Protein AF-A0A838R398-F1 (afdb_monomer)

Sequence (123 aa):
MRRRILPGAAPRRNGGPVSRAAERVDSAAATARKTGARLARAETLNATLHWSQELLDAEAARVDGMAAPGPLGGMPIAIKDNIVTVEQPTTCGSRILEGYLSPYTATAVERLRAAGAMVAAKT

Mean predicted aligned error: 7.57 Å

Solvent-accessible surface area (backbone atoms only — not comparable to full-atom values): 7210 Å² total; per-residue (Å²): 137,86,84,75,92,54,90,91,62,75,80,79,77,68,72,79,61,73,75,61,74,64,66,70,89,68,55,33,58,56,43,30,54,56,47,44,56,50,51,65,73,45,54,90,68,69,68,58,80,46,68,51,62,67,56,24,45,51,35,16,52,56,36,68,69,40,95,73,49,38,93,34,43,52,37,76,39,73,41,51,22,78,56,45,33,60,91,44,70,34,32,57,88,37,80,92,30,62,86,33,66,40,96,50,61,33,69,70,56,53,54,40,44,70,28,14,31,21,69,48,33,29,64

Nearest PDB structures (foldseek):
  8es6-assembly2_B  TM=8.932E-01  e=1.517E-05  Escherichia coli
  8es6-assembly1_A  TM=8.941E-01  e=2.759E-05  Escherichia coli
  3kfu-assembly1_H  TM=8.637E-01  e=9.750E-05  Thermus thermophilus HB8
  1ocm-assembly1_A  TM=8.819E-01  e=2.472E-04  Bradyrhizobium japonicum
  6te4-assembly2_B  TM=8.516E-01  e=5.487E-04  Pseudomonas aeruginosa PAO1

Radius of gyration: 16.0 Å; Cα contacts (8 Å, |Δi|>4): 174; chains: 1; bounding box: 42×45×34 Å

Secondary structure (DSSP, 8-state):
----SSTTPPP---SS-HHHHTS--S-HHHHHHHHHHHHHHTGGG---SB--HHHHHHHHHHHHT-SS--TTTT-EEEE-TTS--SSS---TTSGGGTT---SS--HHHHHHHHTT-EEEEE-

pLDDT: mean 87.91, std 16.65, range [44.59, 98.75]

Structure (mmCIF, N/CA/C/O backbone):
data_AF-A0A838R398-F1
#
_entry.id   AF-A0A838R398-F1
#
loop_
_atom_site.group_PDB
_atom_site.id
_atom_site.type_symbol
_atom_site.label_atom_id
_atom_site.label_alt_id
_atom_site.label_comp_id
_atom_site.label_asym_id
_atom_site.label_entity_id
_atom_site.label_seq_id
_atom_site.pdbx_PDB_ins_code
_atom_site.Cartn_x
_atom_site.Cartn_y
_atom_site.Cartn_z
_atom_site.occupancy
_atom_site.B_iso_or_equiv
_atom_site.auth_seq_id
_atom_site.auth_comp_id
_atom_site.auth_asym_id
_atom_site.auth_atom_id
_atom_site.pdbx_PDB_model_num
ATOM 1 N N . MET A 1 1 ? 3.280 27.434 -11.260 1.00 44.59 1 MET A N 1
ATOM 2 C CA . MET A 1 1 ? 2.356 28.377 -10.582 1.00 44.59 1 MET A CA 1
ATOM 3 C C . MET A 1 1 ? 1.877 27.771 -9.265 1.00 44.59 1 MET A C 1
ATOM 5 O O . MET A 1 1 ? 1.233 26.733 -9.298 1.00 44.59 1 MET A O 1
ATOM 9 N N . ARG A 1 2 ? 2.201 28.358 -8.103 1.00 47.69 2 ARG A N 1
ATOM 10 C CA . ARG A 1 2 ? 1.697 27.890 -6.796 1.00 47.69 2 ARG A CA 1
ATOM 11 C C . ARG A 1 2 ? 0.478 28.727 -6.405 1.00 47.69 2 ARG A C 1
ATOM 13 O O . ARG A 1 2 ? 0.642 29.843 -5.925 1.00 47.69 2 ARG A O 1
ATOM 20 N N . ARG A 1 3 ? -0.738 28.218 -6.634 1.00 49.31 3 ARG A N 1
ATOM 21 C CA . ARG A 1 3 ? -1.961 28.883 -6.157 1.00 49.31 3 ARG A CA 1
ATOM 22 C C . ARG A 1 3 ? -2.071 28.699 -4.643 1.00 49.31 3 ARG A C 1
ATOM 24 O O . ARG A 1 3 ? -2.224 27.584 -4.150 1.00 49.31 3 ARG A O 1
ATOM 31 N N . ARG A 1 4 ? -1.938 29.804 -3.910 1.00 57.62 4 ARG A N 1
ATOM 32 C CA . ARG A 1 4 ? -2.204 29.885 -2.473 1.00 57.62 4 ARG A CA 1
ATOM 33 C C . ARG A 1 4 ? -3.730 29.926 -2.305 1.00 57.62 4 ARG A C 1
ATOM 35 O O . ARG A 1 4 ? -4.362 30.825 -2.837 1.00 57.62 4 ARG A O 1
ATOM 42 N N . ILE A 1 5 ? -4.311 28.924 -1.640 1.00 68.50 5 ILE A N 1
ATOM 43 C CA . ILE A 1 5 ? -5.777 28.768 -1.516 1.00 68.50 5 ILE A CA 1
ATOM 44 C C . ILE A 1 5 ? -6.371 29.752 -0.488 1.00 68.50 5 ILE A C 1
ATOM 46 O O . ILE A 1 5 ? -7.539 30.098 -0.598 1.00 68.50 5 ILE A O 1
ATOM 50 N N . LEU A 1 6 ? -5.580 30.241 0.480 1.00 65.56 6 LEU A N 1
ATOM 51 C CA . LEU A 1 6 ? -6.052 31.147 1.537 1.00 65.56 6 LEU A CA 1
ATOM 52 C C . LEU A 1 6 ? -5.097 32.339 1.766 1.00 65.56 6 LEU A C 1
ATOM 54 O O . LEU A 1 6 ? -3.874 32.133 1.783 1.00 65.56 6 LEU A O 1
ATOM 58 N N . PRO A 1 7 ? -5.615 33.567 1.982 1.00 69.00 7 PRO A N 1
ATOM 59 C CA . PRO A 1 7 ? -4.814 34.726 2.386 1.00 69.00 7 PRO A CA 1
ATOM 60 C C . PRO A 1 7 ? -4.119 34.475 3.734 1.00 69.00 7 PRO A C 1
ATOM 62 O O . PRO A 1 7 ? -4.704 33.886 4.635 1.00 69.00 7 PRO A O 1
ATOM 65 N N . GLY A 1 8 ? -2.855 34.884 3.880 1.00 69.88 8 GLY A N 1
ATOM 66 C CA . GLY A 1 8 ? -2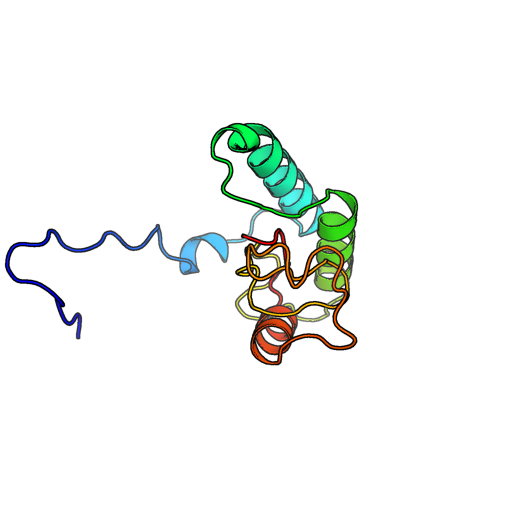.111 34.789 5.150 1.00 69.88 8 GLY A CA 1
ATOM 67 C C . GLY A 1 8 ? -1.529 33.412 5.512 1.00 69.88 8 GLY A C 1
ATOM 68 O O . GLY A 1 8 ? -0.610 33.342 6.322 1.00 69.88 8 GLY A O 1
ATOM 69 N N . ALA A 1 9 ? -1.959 32.318 4.875 1.00 65.94 9 ALA A N 1
ATOM 70 C CA . ALA A 1 9 ? -1.413 30.990 5.164 1.00 65.94 9 ALA A CA 1
ATOM 71 C C . ALA A 1 9 ? 0.067 30.878 4.748 1.00 65.94 9 ALA A C 1
ATOM 73 O O . ALA A 1 9 ? 0.411 31.151 3.592 1.00 65.94 9 ALA A O 1
ATOM 74 N N . ALA A 1 10 ? 0.939 30.446 5.669 1.00 66.50 10 ALA A N 1
ATOM 75 C CA . ALA A 1 10 ? 2.336 30.139 5.364 1.00 66.50 10 ALA A CA 1
ATOM 76 C C . ALA A 1 10 ? 2.419 29.169 4.166 1.00 66.50 10 ALA A C 1
ATOM 78 O O . ALA A 1 10 ? 1.554 28.296 4.018 1.00 66.50 10 ALA A O 1
ATOM 79 N N . PRO A 1 11 ? 3.421 29.305 3.275 1.00 62.69 11 PRO A N 1
ATOM 80 C CA . PRO A 1 11 ? 3.575 28.376 2.165 1.00 62.69 11 PRO A CA 1
ATOM 81 C C . PRO A 1 11 ? 3.652 26.954 2.723 1.00 62.69 11 PRO A C 1
ATOM 83 O O . PRO A 1 11 ? 4.502 26.668 3.567 1.00 62.69 11 PRO A O 1
ATOM 86 N N . ARG A 1 12 ? 2.769 26.056 2.258 1.00 60.25 12 ARG A N 1
ATOM 87 C CA . ARG A 1 12 ? 2.866 24.641 2.624 1.00 60.25 12 ARG A CA 1
ATOM 88 C C . ARG A 1 12 ? 4.261 24.166 2.217 1.00 60.25 12 ARG A C 1
ATOM 90 O O . ARG A 1 12 ? 4.587 24.128 1.025 1.00 60.25 12 ARG A O 1
ATOM 97 N N . ARG A 1 13 ? 5.091 23.813 3.203 1.00 53.78 13 ARG A N 1
ATOM 98 C CA . ARG A 1 13 ? 6.200 22.888 2.989 1.00 53.78 13 ARG A CA 1
ATOM 99 C C . ARG A 1 13 ? 5.534 21.552 2.685 1.00 53.78 13 ARG A C 1
ATOM 101 O O . ARG A 1 13 ? 5.275 20.768 3.589 1.00 53.78 13 ARG A O 1
ATOM 108 N N . ASN A 1 14 ? 5.163 21.331 1.423 1.00 51.03 14 ASN A N 1
ATOM 109 C CA . ASN A 1 14 ? 4.928 19.968 0.964 1.00 51.03 14 ASN A CA 1
ATOM 110 C C . ASN A 1 14 ? 6.175 19.180 1.374 1.00 51.03 14 ASN A C 1
ATOM 112 O O . ASN A 1 14 ? 7.281 19.716 1.236 1.00 51.03 14 ASN A O 1
ATOM 116 N N . GLY A 1 15 ? 5.971 17.996 1.960 1.00 52.75 15 GLY A N 1
ATOM 117 C CA . GLY A 1 15 ? 7.045 17.131 2.442 1.00 52.75 15 GLY A CA 1
ATOM 118 C C . GLY A 1 15 ? 8.203 17.074 1.448 1.00 52.75 15 GLY A C 1
ATOM 119 O O . GLY A 1 15 ? 8.003 17.300 0.251 1.00 52.75 15 GLY A O 1
ATOM 120 N N . GLY A 1 16 ? 9.415 16.849 1.969 1.00 56.34 16 GLY A N 1
ATOM 121 C CA . GLY A 1 16 ? 10.647 16.818 1.178 1.00 56.34 16 GLY A CA 1
ATOM 122 C C . GLY A 1 16 ? 10.446 16.094 -0.156 1.00 56.34 16 GLY A C 1
ATOM 123 O O . GLY A 1 16 ? 9.624 15.181 -0.240 1.00 56.34 16 GLY A O 1
ATOM 124 N N . PRO A 1 17 ? 11.120 16.543 -1.222 1.00 56.62 17 PRO A N 1
ATOM 125 C CA . PRO A 1 17 ? 10.721 16.178 -2.565 1.00 56.62 17 PRO A CA 1
ATOM 126 C C . PRO A 1 17 ? 10.724 14.655 -2.724 1.00 56.62 17 PRO A C 1
ATOM 128 O O . PRO A 1 17 ? 11.702 13.997 -2.375 1.00 56.62 17 PRO A O 1
ATOM 131 N N . VAL A 1 18 ? 9.641 14.104 -3.285 1.00 58.06 18 VAL A N 1
ATOM 132 C CA . VAL A 1 18 ? 9.557 12.682 -3.676 1.00 58.06 18 VAL A CA 1
ATOM 133 C C . VAL A 1 18 ? 10.755 12.303 -4.560 1.00 58.06 18 VAL A C 1
ATOM 135 O O . VAL A 1 18 ? 11.236 11.177 -4.502 1.00 58.06 18 VAL A O 1
ATOM 138 N N . SER A 1 19 ? 11.315 13.280 -5.289 1.00 49.50 19 SER A N 1
ATOM 139 C CA . SER A 1 19 ? 12.525 13.126 -6.097 1.00 49.50 19 SER A CA 1
ATOM 140 C C . SER A 1 19 ? 13.779 12.725 -5.309 1.00 49.50 19 SER A C 1
ATOM 142 O O . SER A 1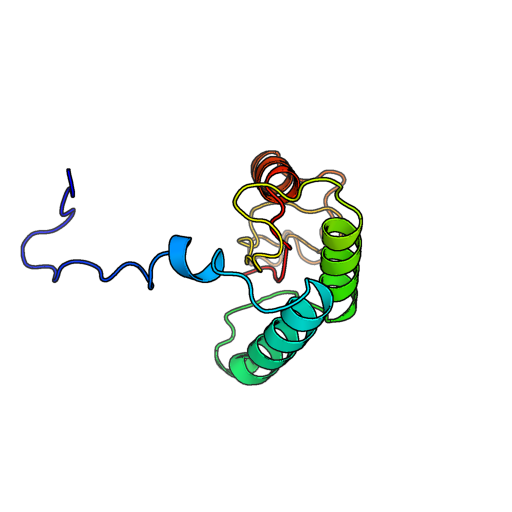 19 ? 14.670 12.145 -5.911 1.00 49.50 19 SER A O 1
ATOM 144 N N . ARG A 1 20 ? 13.867 12.982 -3.992 1.00 47.44 20 ARG A N 1
ATOM 145 C CA . ARG A 1 20 ? 15.006 12.541 -3.158 1.00 47.44 20 ARG A CA 1
ATOM 146 C C . ARG A 1 20 ? 14.892 11.102 -2.674 1.00 47.44 20 ARG A C 1
ATOM 148 O O . ARG A 1 20 ? 15.902 10.487 -2.382 1.00 47.44 20 ARG A O 1
ATOM 155 N N . ALA A 1 21 ? 13.687 10.546 -2.593 1.00 49.62 21 ALA A N 1
ATOM 156 C CA . ALA A 1 21 ? 13.524 9.137 -2.239 1.00 49.62 21 ALA A CA 1
ATOM 157 C C . ALA A 1 21 ? 13.767 8.198 -3.445 1.00 49.62 21 ALA A C 1
ATOM 159 O O . ALA A 1 21 ? 13.866 6.989 -3.267 1.00 49.62 21 ALA A O 1
ATOM 160 N N . ALA A 1 22 ? 13.927 8.760 -4.652 1.00 46.12 22 ALA A N 1
ATOM 161 C CA . ALA A 1 22 ? 14.401 8.062 -5.849 1.00 46.12 22 ALA A CA 1
ATOM 162 C C . ALA A 1 22 ? 15.943 7.996 -5.960 1.00 46.12 22 ALA A C 1
ATOM 164 O O . ALA A 1 22 ? 16.453 7.253 -6.797 1.00 46.12 22 ALA A O 1
ATOM 165 N N . GLU A 1 23 ? 16.692 8.713 -5.109 1.00 50.00 23 GLU A N 1
ATOM 166 C CA . GLU A 1 23 ? 18.140 8.519 -4.922 1.00 50.00 23 GLU A CA 1
ATOM 167 C C . GLU A 1 23 ? 18.347 7.219 -4.115 1.00 50.00 23 GLU A C 1
ATOM 169 O O . GLU A 1 23 ? 18.604 7.223 -2.913 1.00 50.00 23 GLU A O 1
ATOM 174 N N . ARG A 1 24 ? 18.092 6.071 -4.756 1.00 55.84 24 ARG A N 1
ATOM 175 C CA . ARG A 1 24 ? 18.110 4.743 -4.128 1.00 55.84 24 ARG A CA 1
ATOM 176 C C . ARG A 1 24 ? 19.510 4.369 -3.640 1.00 55.84 24 ARG A C 1
ATOM 178 O O . ARG A 1 24 ? 20.440 4.298 -4.436 1.00 55.84 24 ARG A O 1
ATOM 185 N N . VAL A 1 25 ? 19.615 4.011 -2.362 1.00 56.25 25 VAL A N 1
ATOM 186 C CA . VAL A 1 25 ? 20.776 3.291 -1.799 1.00 56.25 25 VAL A CA 1
ATOM 187 C C . VAL A 1 25 ? 20.379 1.888 -1.297 1.00 56.25 25 VAL A C 1
ATOM 189 O O . VAL A 1 25 ? 21.234 1.021 -1.155 1.00 56.25 25 VAL A O 1
ATOM 192 N N . ASP A 1 26 ? 19.083 1.621 -1.084 1.00 68.44 26 ASP A N 1
ATOM 193 C CA . ASP A 1 26 ? 18.575 0.385 -0.470 1.00 68.44 26 ASP A CA 1
ATOM 194 C C . ASP A 1 26 ? 17.747 -0.485 -1.445 1.00 68.44 26 ASP A C 1
ATOM 196 O O . ASP A 1 26 ? 17.032 0.031 -2.308 1.00 68.44 26 ASP A O 1
ATOM 200 N N . SER A 1 27 ? 17.786 -1.813 -1.265 1.00 88.69 27 SER A N 1
ATOM 201 C CA . SER A 1 27 ? 16.900 -2.763 -1.966 1.00 88.69 27 SER A CA 1
ATOM 202 C C . SER A 1 27 ? 15.430 -2.612 -1.544 1.00 88.69 27 SER A C 1
ATOM 204 O O . SER A 1 27 ? 15.136 -2.033 -0.488 1.00 88.69 27 SER A O 1
ATOM 206 N N . ALA A 1 28 ? 14.479 -3.150 -2.325 1.00 92.44 28 ALA A N 1
ATOM 207 C CA . ALA A 1 28 ? 13.062 -3.087 -1.954 1.00 92.44 28 ALA A CA 1
ATOM 208 C C . ALA A 1 28 ? 12.807 -3.812 -0.622 1.00 92.44 28 ALA A C 1
ATOM 210 O O . ALA A 1 28 ? 12.150 -3.259 0.258 1.00 92.44 28 ALA A O 1
ATOM 211 N N . ALA A 1 29 ? 13.441 -4.969 -0.403 1.00 94.75 29 ALA A N 1
ATOM 212 C CA . ALA A 1 29 ? 13.380 -5.689 0.871 1.00 94.75 29 ALA A CA 1
ATOM 213 C C . ALA A 1 29 ? 13.918 -4.872 2.064 1.00 94.75 29 ALA A C 1
ATOM 215 O O . ALA A 1 29 ? 13.333 -4.869 3.149 1.00 94.75 29 ALA A O 1
ATOM 216 N N . ALA A 1 30 ? 15.030 -4.148 1.893 1.00 94.62 30 ALA A N 1
ATOM 217 C CA . ALA A 1 30 ? 15.538 -3.261 2.941 1.00 94.62 30 ALA A CA 1
ATOM 218 C C . ALA A 1 30 ? 14.568 -2.100 3.216 1.00 94.62 30 ALA A C 1
ATOM 220 O O . ALA A 1 30 ? 14.368 -1.716 4.372 1.00 94.62 30 ALA A O 1
ATOM 221 N N . THR A 1 31 ? 13.923 -1.585 2.169 1.00 95.44 31 THR A N 1
ATOM 222 C CA . THR A 1 31 ? 12.921 -0.520 2.270 1.00 95.44 31 THR A CA 1
ATOM 223 C C . THR A 1 31 ? 11.651 -0.996 2.980 1.00 95.44 31 THR A C 1
ATOM 225 O O . THR A 1 31 ? 11.153 -0.287 3.858 1.00 95.44 31 THR A O 1
ATOM 228 N N . ALA A 1 32 ? 11.167 -2.206 2.688 1.00 96.75 32 ALA A N 1
ATOM 229 C CA . ALA A 1 32 ? 10.043 -2.835 3.383 1.00 96.75 32 ALA A CA 1
ATOM 230 C C . ALA A 1 32 ? 10.310 -2.975 4.887 1.00 96.75 32 ALA A C 1
ATOM 232 O O . ALA A 1 32 ? 9.509 -2.498 5.692 1.00 96.75 32 ALA A O 1
ATOM 233 N N . ARG A 1 33 ? 11.477 -3.506 5.284 1.00 97.44 33 ARG A N 1
ATOM 234 C CA . ARG A 1 33 ? 11.856 -3.618 6.707 1.00 97.44 33 ARG A CA 1
ATOM 235 C C . ARG A 1 33 ? 11.903 -2.263 7.413 1.00 97.44 33 ARG A C 1
ATOM 237 O O . ARG A 1 33 ? 11.357 -2.111 8.506 1.00 97.44 33 ARG A O 1
ATOM 244 N N . LYS A 1 34 ? 12.534 -1.253 6.798 1.00 97.00 34 LYS A N 1
ATOM 245 C CA . LYS A 1 34 ? 12.600 0.110 7.366 1.00 97.00 34 LYS A CA 1
ATOM 246 C C . LYS A 1 34 ? 11.207 0.737 7.487 1.00 97.00 34 LYS A C 1
ATOM 248 O O . LYS A 1 34 ? 10.932 1.426 8.469 1.00 97.00 34 LYS A O 1
ATOM 253 N N . THR A 1 35 ? 10.334 0.491 6.510 1.00 97.31 35 THR A N 1
ATOM 254 C CA . THR A 1 35 ? 8.955 0.999 6.494 1.00 97.31 35 THR A CA 1
ATOM 255 C C . THR A 1 35 ? 8.120 0.358 7.594 1.00 97.31 35 THR A C 1
ATOM 257 O O . THR A 1 35 ? 7.530 1.089 8.384 1.00 97.31 35 THR A O 1
ATO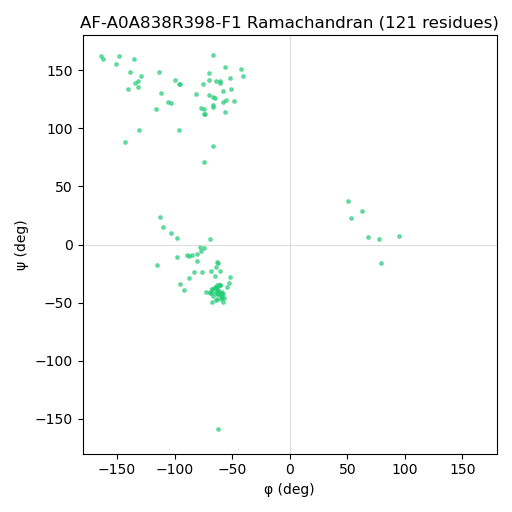M 260 N N . GLY A 1 36 ? 8.140 -0.971 7.720 1.00 97.75 36 GLY A N 1
ATOM 261 C CA . GLY A 1 36 ? 7.423 -1.678 8.783 1.00 97.75 36 GLY A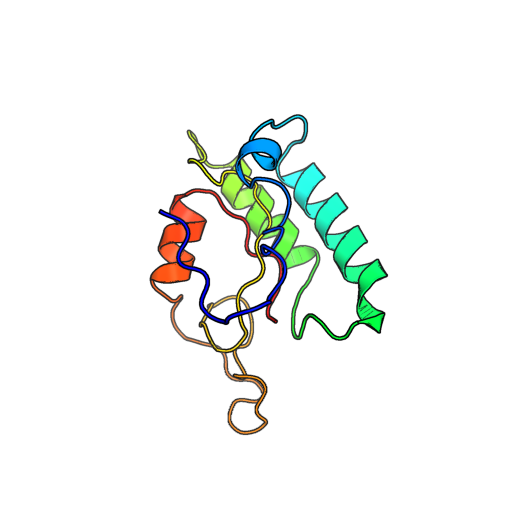 CA 1
ATOM 262 C C . GLY A 1 36 ? 7.885 -1.251 10.178 1.00 97.75 36 GLY A C 1
ATOM 263 O O . GLY A 1 36 ? 7.064 -0.909 11.027 1.00 97.75 36 GLY A O 1
ATOM 264 N N . ALA A 1 37 ? 9.199 -1.113 10.391 1.00 98.00 37 ALA A N 1
ATOM 265 C CA . ALA A 1 37 ? 9.736 -0.592 11.651 1.00 98.00 37 ALA A CA 1
ATOM 266 C C . ALA A 1 37 ? 9.257 0.840 11.961 1.00 98.00 37 ALA A C 1
ATOM 268 O O . ALA A 1 37 ? 9.052 1.193 13.123 1.00 98.00 37 ALA A O 1
ATOM 269 N N . ARG A 1 38 ? 9.078 1.683 10.935 1.00 96.62 38 ARG A N 1
ATOM 270 C CA . ARG A 1 38 ? 8.545 3.040 11.100 1.00 96.62 38 ARG A CA 1
ATOM 271 C C . ARG A 1 38 ? 7.049 3.034 11.417 1.00 96.62 38 ARG A C 1
ATOM 273 O O . ARG A 1 38 ? 6.642 3.822 12.264 1.00 96.62 38 ARG A O 1
ATOM 280 N N . LEU A 1 39 ? 6.264 2.178 10.762 1.00 97.25 39 LEU A N 1
ATOM 281 C CA . LEU A 1 39 ? 4.827 2.036 11.015 1.00 97.25 39 LEU A CA 1
ATOM 282 C C . LEU A 1 39 ? 4.568 1.541 12.441 1.00 97.25 39 LEU A C 1
ATOM 284 O O . LEU A 1 39 ? 3.813 2.181 13.164 1.00 97.25 39 LEU A O 1
ATOM 288 N N . ALA A 1 40 ? 5.292 0.510 12.888 1.00 97.12 40 ALA A N 1
ATOM 289 C CA . ALA A 1 40 ? 5.198 -0.002 14.257 1.00 97.12 40 ALA A CA 1
ATOM 290 C C . ALA A 1 40 ? 5.503 1.077 15.312 1.00 97.12 40 ALA A C 1
ATOM 292 O O . ALA A 1 40 ? 4.785 1.231 16.291 1.00 97.12 40 ALA A O 1
ATOM 293 N N . ARG A 1 41 ? 6.539 1.899 15.096 1.00 97.12 41 ARG A N 1
ATOM 294 C CA . ARG A 1 41 ? 6.868 3.010 16.011 1.00 97.12 41 ARG A CA 1
ATOM 295 C C . ARG A 1 41 ? 5.828 4.133 16.014 1.00 97.12 41 ARG A C 1
ATOM 297 O O . ARG A 1 41 ? 5.799 4.917 16.957 1.00 97.12 41 ARG A O 1
ATOM 304 N N . ALA A 1 42 ? 5.041 4.256 14.949 1.00 95.38 42 ALA A N 1
ATOM 305 C CA . ALA A 1 42 ? 4.062 5.320 14.753 1.00 95.38 42 ALA A CA 1
ATOM 306 C C . ALA A 1 42 ? 2.629 4.905 15.128 1.00 95.38 42 ALA A C 1
ATOM 308 O O . ALA A 1 42 ? 1.705 5.690 14.918 1.00 95.38 42 ALA A O 1
ATOM 309 N N . GLU A 1 43 ? 2.437 3.708 15.688 1.00 94.06 43 GLU A N 1
ATOM 310 C CA . GLU A 1 43 ? 1.124 3.148 16.032 1.00 94.06 43 GLU A CA 1
ATOM 311 C C . GLU A 1 43 ? 0.295 4.081 16.931 1.00 94.06 43 GLU A C 1
ATOM 313 O O . GLU A 1 43 ? -0.901 4.264 16.716 1.00 94.06 43 GLU A O 1
ATOM 318 N N . THR A 1 44 ? 0.947 4.789 17.858 1.00 97.06 44 THR A N 1
ATOM 319 C CA . THR A 1 44 ? 0.307 5.751 18.774 1.00 97.06 44 THR A CA 1
ATOM 320 C C . THR A 1 44 ? -0.367 6.937 18.080 1.00 97.06 44 THR A C 1
ATOM 322 O O . THR A 1 44 ? -1.177 7.623 18.698 1.00 97.06 44 THR A O 1
ATOM 325 N N . LEU A 1 45 ? -0.059 7.195 16.805 1.00 97.44 45 LEU A N 1
ATOM 326 C CA . LEU A 1 45 ? -0.686 8.265 16.028 1.00 97.44 45 LEU A CA 1
ATOM 327 C C . LEU A 1 45 ? -2.060 7.878 15.476 1.00 97.44 45 LEU A C 1
ATOM 329 O O . LEU A 1 45 ? -2.770 8.762 14.999 1.00 97.44 45 LEU A O 1
ATOM 333 N N . ASN A 1 46 ? -2.410 6.585 15.485 1.00 96.19 46 ASN A N 1
ATOM 334 C CA . ASN A 1 46 ? -3.622 6.063 14.852 1.00 96.19 46 ASN A CA 1
ATOM 335 C C . ASN A 1 46 ? -3.778 6.533 13.387 1.00 96.19 46 ASN A C 1
ATOM 337 O O . ASN A 1 46 ? -4.862 6.887 12.929 1.00 96.19 46 ASN A O 1
ATOM 341 N N . ALA A 1 47 ? -2.657 6.616 12.663 1.00 96.69 47 ALA A N 1
ATOM 342 C CA . ALA A 1 47 ? -2.609 7.139 11.295 1.00 96.69 47 ALA A CA 1
ATOM 343 C C . ALA A 1 47 ? -2.846 6.065 10.219 1.00 96.69 47 ALA A C 1
ATOM 345 O O . ALA A 1 47 ? -2.952 6.393 9.038 1.00 96.69 47 ALA A O 1
ATOM 346 N N . THR A 1 48 ? -2.879 4.792 10.613 1.00 97.06 48 THR A N 1
ATOM 347 C CA . THR A 1 48 ? -3.076 3.640 9.729 1.00 97.06 48 THR A CA 1
ATOM 348 C C . THR A 1 48 ? -4.131 2.719 10.312 1.00 97.06 48 THR A C 1
ATOM 350 O O . THR A 1 48 ? -4.064 2.407 11.498 1.00 97.06 48 THR A O 1
ATOM 353 N N . LEU A 1 49 ? -5.048 2.244 9.474 1.00 96.31 49 LEU A N 1
ATOM 354 C CA . LEU A 1 49 ? -6.094 1.292 9.854 1.00 96.31 49 LEU A CA 1
ATOM 355 C C . LEU A 1 49 ? -5.653 -0.158 9.634 1.00 96.31 49 LEU A C 1
ATOM 357 O O . LEU A 1 49 ? -5.922 -1.024 10.460 1.00 96.31 49 LEU A O 1
ATOM 361 N N . HIS A 1 50 ? -4.938 -0.415 8.537 1.00 95.81 50 HIS A N 1
ATOM 362 C CA . HIS A 1 50 ? -4.455 -1.748 8.185 1.00 95.81 50 HIS A CA 1
ATOM 363 C C . HIS A 1 50 ? -3.042 -1.660 7.613 1.00 95.81 50 HIS A C 1
ATOM 365 O O . HIS A 1 50 ? -2.764 -0.810 6.768 1.00 95.81 50 HIS A O 1
ATOM 371 N N . TRP A 1 51 ? -2.151 -2.527 8.083 1.00 96.81 51 TRP A N 1
ATOM 372 C CA . TRP A 1 51 ? -0.853 -2.810 7.474 1.00 96.81 51 TRP A CA 1
ATOM 373 C C . TRP A 1 51 ? -0.321 -4.136 8.033 1.00 96.81 51 TRP A C 1
ATOM 375 O O . TRP A 1 51 ? -0.745 -4.574 9.104 1.00 96.81 51 TRP A O 1
ATOM 385 N N . SER A 1 52 ? 0.616 -4.775 7.335 1.00 97.25 52 SER A N 1
ATOM 386 C CA . SER A 1 52 ? 1.375 -5.904 7.881 1.00 97.25 52 SER A CA 1
ATOM 387 C C . SER A 1 52 ? 2.767 -5.975 7.258 1.00 97.25 52 SER A C 1
ATOM 389 O O . SER A 1 52 ? 2.992 -5.489 6.145 1.00 97.25 52 SER 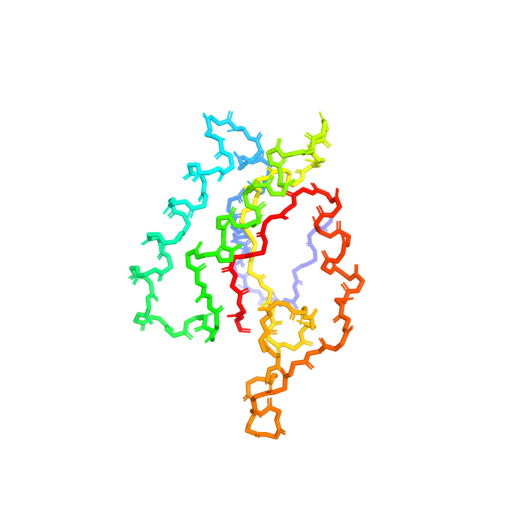A O 1
ATOM 391 N N . GLN A 1 53 ? 3.714 -6.586 7.976 1.00 97.81 53 GLN A N 1
ATOM 392 C CA . GLN A 1 53 ? 5.057 -6.819 7.439 1.00 97.81 53 GLN A CA 1
ATOM 393 C C . GLN A 1 53 ? 5.019 -7.775 6.237 1.00 97.81 53 GLN A C 1
ATOM 395 O O . GLN A 1 53 ? 5.710 -7.539 5.254 1.00 97.81 53 GLN A O 1
ATOM 400 N N . GLU A 1 54 ? 4.157 -8.791 6.280 1.00 98.31 54 GLU A N 1
ATOM 401 C CA . GLU A 1 54 ? 3.984 -9.770 5.201 1.00 98.31 54 GLU A CA 1
ATOM 402 C C . GLU A 1 54 ? 3.566 -9.115 3.875 1.00 98.31 54 GLU A C 1
ATOM 404 O O . GLU A 1 54 ? 4.151 -9.395 2.830 1.00 98.31 54 GLU A O 1
ATOM 409 N N . LEU A 1 55 ? 2.605 -8.185 3.910 1.00 97.31 55 LEU A N 1
ATOM 410 C CA . LEU A 1 55 ? 2.161 -7.469 2.711 1.00 97.31 55 LEU A CA 1
ATOM 411 C C . LEU A 1 55 ? 3.249 -6.541 2.157 1.00 97.31 55 LEU A C 1
ATOM 413 O O . LEU A 1 55 ? 3.420 -6.440 0.942 1.00 97.31 55 LEU A O 1
ATOM 417 N N . LEU A 1 56 ? 4.011 -5.888 3.038 1.00 97.62 56 LEU A N 1
ATOM 418 C CA . LEU A 1 56 ? 5.160 -5.069 2.647 1.00 97.62 56 LEU A CA 1
ATOM 419 C C . LEU A 1 56 ? 6.264 -5.903 1.986 1.00 97.62 56 LEU A C 1
ATOM 421 O O . LEU A 1 56 ? 6.847 -5.464 0.994 1.00 97.62 56 LEU A O 1
ATOM 425 N N . ASP A 1 57 ? 6.538 -7.095 2.513 1.00 98.19 57 ASP A N 1
ATOM 426 C CA . ASP A 1 57 ? 7.524 -8.015 1.951 1.00 98.19 57 ASP A CA 1
ATOM 427 C C . ASP A 1 57 ? 7.061 -8.557 0.588 1.00 98.19 57 ASP A C 1
ATOM 429 O O . ASP A 1 57 ? 7.860 -8.636 -0.347 1.00 98.19 57 ASP A O 1
ATOM 433 N N . ALA A 1 58 ? 5.762 -8.836 0.426 1.00 98.12 58 ALA A N 1
ATOM 434 C CA . ALA A 1 58 ? 5.175 -9.212 -0.860 1.00 98.12 58 ALA A CA 1
ATOM 435 C C . ALA A 1 58 ? 5.285 -8.084 -1.906 1.00 98.12 58 ALA A C 1
ATOM 437 O O . ALA A 1 58 ? 5.644 -8.333 -3.060 1.00 98.12 58 ALA A O 1
ATOM 438 N N . GLU A 1 59 ? 5.037 -6.830 -1.516 1.00 97.62 59 GLU A N 1
ATOM 439 C CA . GLU A 1 59 ? 5.230 -5.669 -2.393 1.00 97.62 59 GLU A 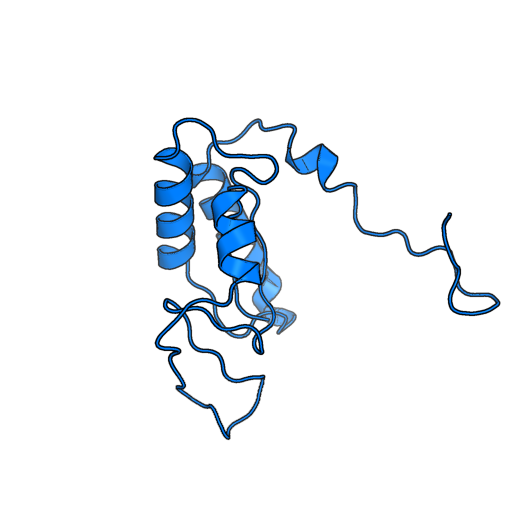CA 1
ATOM 440 C C . GLU A 1 59 ? 6.706 -5.457 -2.761 1.00 97.62 59 GLU A C 1
ATOM 442 O O . GLU A 1 59 ? 7.009 -5.125 -3.910 1.00 97.62 59 GLU A O 1
ATOM 447 N N . ALA A 1 60 ? 7.633 -5.696 -1.829 1.00 97.00 60 ALA A N 1
ATOM 448 C CA . ALA A 1 60 ? 9.065 -5.655 -2.110 1.00 97.00 60 ALA A CA 1
ATOM 449 C C . ALA A 1 60 ? 9.486 -6.733 -3.110 1.00 97.00 60 ALA A C 1
ATOM 451 O O . ALA A 1 60 ? 10.145 -6.409 -4.096 1.00 97.00 60 ALA A O 1
ATOM 452 N N . ALA A 1 61 ? 9.050 -7.981 -2.915 1.00 97.12 61 ALA A N 1
ATOM 453 C CA . ALA A 1 61 ? 9.321 -9.073 -3.847 1.00 97.12 61 ALA A CA 1
ATOM 454 C C . ALA A 1 61 ? 8.767 -8.774 -5.250 1.00 97.12 61 ALA A C 1
ATOM 456 O O . ALA A 1 61 ? 9.446 -9.006 -6.251 1.00 97.12 61 ALA A O 1
ATOM 457 N N . ARG A 1 62 ? 7.563 -8.188 -5.333 1.00 96.44 62 ARG A N 1
ATOM 458 C CA . ARG A 1 62 ? 6.975 -7.750 -6.606 1.00 96.44 62 ARG A CA 1
ATOM 459 C C . ARG A 1 62 ? 7.855 -6.718 -7.308 1.00 96.44 62 ARG A C 1
ATOM 461 O O . ARG A 1 62 ? 8.044 -6.819 -8.515 1.00 96.44 62 ARG A O 1
ATOM 468 N N . VAL A 1 63 ? 8.362 -5.724 -6.578 1.00 95.56 63 VAL A N 1
ATOM 469 C CA . VAL A 1 63 ? 9.232 -4.678 -7.138 1.00 95.56 63 VAL A CA 1
ATOM 470 C C . VAL A 1 63 ? 10.603 -5.228 -7.529 1.00 95.56 63 VAL A C 1
ATOM 472 O O . VAL A 1 63 ? 11.091 -4.876 -8.600 1.00 95.56 63 VAL A O 1
ATOM 475 N N . ASP A 1 64 ? 11.208 -6.090 -6.709 1.00 92.94 64 ASP A N 1
ATOM 476 C CA . ASP A 1 64 ? 12.504 -6.721 -7.000 1.00 92.94 64 ASP A CA 1
ATOM 477 C C . ASP A 1 64 ? 12.420 -7.652 -8.230 1.00 92.94 64 ASP A C 1
ATOM 479 O O . ASP A 1 64 ? 13.399 -7.807 -8.956 1.00 92.94 64 ASP A O 1
ATOM 483 N N . GLY A 1 65 ? 11.239 -8.213 -8.520 1.00 93.06 65 GLY A N 1
ATOM 484 C CA . GLY A 1 65 ? 10.965 -8.979 -9.741 1.00 93.06 65 GLY A CA 1
ATOM 485 C C . GLY A 1 65 ? 10.741 -8.138 -11.008 1.00 93.06 65 GLY A C 1
ATOM 486 O O . GLY A 1 65 ? 10.592 -8.703 -12.093 1.00 93.06 65 GLY A O 1
ATOM 487 N N . MET A 1 66 ? 10.695 -6.803 -10.919 1.00 91.62 66 MET A N 1
ATOM 488 C CA . MET A 1 66 ? 10.527 -5.938 -12.092 1.00 91.62 66 MET A CA 1
ATOM 489 C C . MET A 1 66 ? 11.862 -5.731 -12.814 1.00 91.62 66 MET A C 1
ATOM 491 O O . MET A 1 66 ? 12.827 -5.265 -12.217 1.00 91.62 66 MET A O 1
ATOM 495 N N . ALA A 1 67 ? 11.892 -5.949 -14.132 1.00 89.06 67 ALA A N 1
ATOM 496 C CA . ALA A 1 67 ? 13.080 -5.666 -14.948 1.00 89.06 67 ALA A CA 1
ATOM 497 C C . ALA A 1 67 ? 13.480 -4.175 -14.927 1.00 89.06 67 ALA A C 1
ATOM 499 O O . ALA A 1 67 ? 14.661 -3.840 -14.957 1.00 89.06 67 ALA A O 1
ATOM 500 N N . ALA A 1 68 ? 12.489 -3.281 -14.870 1.00 88.06 68 ALA A N 1
ATOM 501 C CA . ALA A 1 68 ? 12.678 -1.837 -14.779 1.00 88.06 68 ALA A CA 1
ATOM 502 C C . ALA A 1 68 ? 11.590 -1.230 -13.874 1.00 88.06 68 ALA A C 1
ATOM 504 O O . ALA A 1 68 ? 10.515 -0.862 -14.358 1.00 88.06 68 ALA A O 1
ATOM 505 N N . PRO A 1 69 ? 11.813 -1.152 -12.549 1.00 80.75 69 PRO A N 1
ATOM 506 C CA . PRO A 1 69 ? 10.868 -0.509 -11.649 1.00 80.75 69 PRO A CA 1
ATOM 507 C C . PRO A 1 69 ? 10.835 0.988 -11.982 1.00 80.75 69 PRO A C 1
ATOM 509 O O . PRO A 1 69 ? 11.868 1.650 -11.934 1.00 80.75 69 PRO A O 1
ATOM 512 N N . GLY A 1 70 ? 9.662 1.486 -12.387 1.00 88.88 70 GLY A N 1
ATOM 513 C CA . GLY A 1 70 ? 9.462 2.837 -12.917 1.00 88.88 70 GLY A CA 1
ATOM 514 C C . GLY A 1 70 ? 9.779 3.979 -11.930 1.00 88.88 70 GLY A C 1
ATOM 515 O O . GLY A 1 70 ? 10.492 3.797 -10.943 1.00 88.88 70 GLY A O 1
ATOM 516 N N . PRO A 1 71 ? 9.243 5.195 -12.144 1.00 91.12 71 PRO A N 1
ATOM 517 C CA . PRO A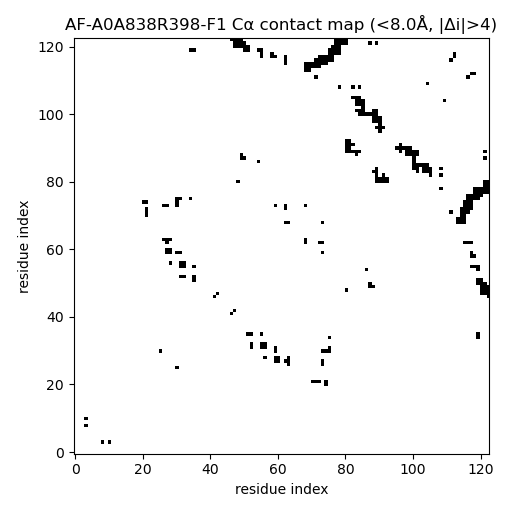 1 71 ? 9.653 6.387 -11.388 1.00 91.12 71 PRO A CA 1
ATOM 518 C C . PRO A 1 71 ? 9.365 6.333 -9.877 1.00 91.12 71 PRO A C 1
ATOM 520 O O . PRO A 1 71 ? 9.898 7.148 -9.129 1.00 91.12 71 PRO A O 1
ATOM 523 N N . LEU A 1 72 ? 8.524 5.403 -9.418 1.00 92.81 72 LEU A N 1
ATOM 524 C CA . LEU A 1 72 ? 8.212 5.172 -8.005 1.00 92.81 72 LEU A CA 1
ATOM 525 C C . LEU A 1 72 ? 8.781 3.854 -7.489 1.00 92.81 72 LEU A C 1
ATOM 527 O O . LEU A 1 72 ? 8.353 3.375 -6.444 1.00 92.81 72 LEU A O 1
ATOM 531 N N . GLY A 1 73 ? 9.709 3.246 -8.217 1.00 92.75 73 GLY A N 1
ATOM 532 C CA . GLY A 1 73 ? 10.269 1.961 -7.864 1.00 92.75 73 GLY A CA 1
ATOM 533 C C . GLY A 1 73 ? 10.702 1.883 -6.395 1.00 92.75 73 GLY A C 1
ATOM 534 O O . GLY A 1 73 ? 11.519 2.680 -5.938 1.00 92.75 73 GLY A O 1
ATOM 535 N N . GLY A 1 74 ? 10.160 0.910 -5.665 1.00 92.75 74 GLY A N 1
ATOM 536 C CA . GLY A 1 74 ? 10.480 0.664 -4.258 1.00 92.75 74 GLY A CA 1
ATOM 537 C C . GLY A 1 74 ? 9.995 1.752 -3.300 1.00 92.75 74 GLY A C 1
ATOM 538 O O . GLY A 1 74 ? 10.328 1.698 -2.123 1.00 92.75 74 GLY A O 1
ATOM 539 N N . MET A 1 75 ? 9.225 2.738 -3.767 1.00 94.12 75 MET A N 1
ATOM 540 C CA . MET A 1 75 ? 8.699 3.808 -2.926 1.00 94.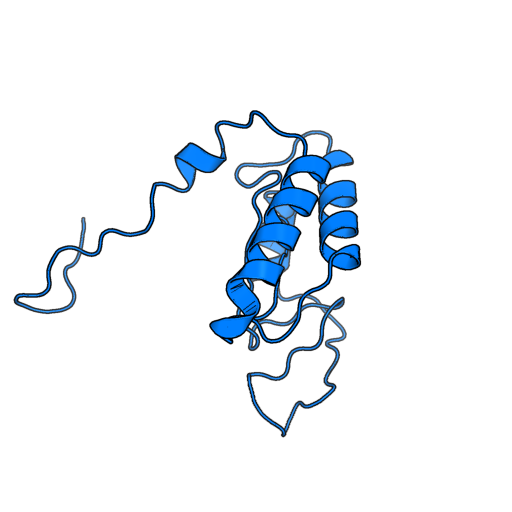12 75 MET A CA 1
ATOM 541 C C . MET A 1 75 ? 7.551 3.282 -2.058 1.00 94.12 75 MET A C 1
ATOM 543 O O . MET A 1 75 ? 6.512 2.924 -2.619 1.00 94.12 75 MET A O 1
ATOM 547 N N . PRO A 1 76 ? 7.663 3.275 -0.720 1.00 95.81 76 PRO A N 1
ATOM 548 C CA . PRO A 1 76 ? 6.541 2.935 0.141 1.00 95.81 76 PRO A CA 1
ATOM 549 C C . PRO A 1 76 ? 5.492 4.052 0.104 1.00 95.81 76 PRO A C 1
ATOM 551 O O . PRO A 1 76 ? 5.802 5.227 0.319 1.00 95.81 76 PRO A O 1
ATOM 554 N N . ILE A 1 77 ? 4.238 3.688 -0.150 1.00 96.88 77 ILE A N 1
ATOM 555 C CA . ILE A 1 77 ? 3.099 4.608 -0.194 1.00 96.88 77 ILE A CA 1
ATOM 556 C C . ILE A 1 77 ? 1.959 4.102 0.684 1.00 96.88 77 ILE A C 1
ATOM 558 O O . ILE A 1 77 ? 1.704 2.905 0.763 1.00 96.88 77 ILE A O 1
ATOM 562 N N . ALA A 1 78 ? 1.239 5.019 1.321 1.00 97.38 78 ALA A N 1
ATOM 563 C CA . ALA A 1 78 ? 0.009 4.697 2.032 1.00 97.38 78 ALA A CA 1
ATOM 564 C C . ALA A 1 78 ? -1.202 5.054 1.159 1.00 97.38 78 ALA A C 1
ATOM 566 O O . ALA A 1 78 ? -1.187 6.067 0.453 1.00 97.38 78 ALA A O 1
ATOM 567 N N . ILE A 1 79 ? -2.236 4.218 1.193 1.00 98.31 79 ILE A N 1
ATOM 568 C CA . ILE A 1 79 ? -3.455 4.369 0.400 1.00 98.31 79 ILE A CA 1
ATOM 569 C C . ILE A 1 79 ? -4.604 4.694 1.344 1.00 98.31 79 ILE A C 1
ATOM 571 O O . ILE A 1 79 ? -4.817 3.996 2.329 1.00 98.31 79 ILE A O 1
ATOM 575 N N . LYS A 1 80 ? -5.373 5.740 1.037 1.00 98.44 80 LYS A N 1
ATOM 576 C CA . LYS A 1 80 ? -6.534 6.078 1.860 1.00 98.44 80 LYS A CA 1
ATOM 577 C C . LYS A 1 80 ? -7.544 4.929 1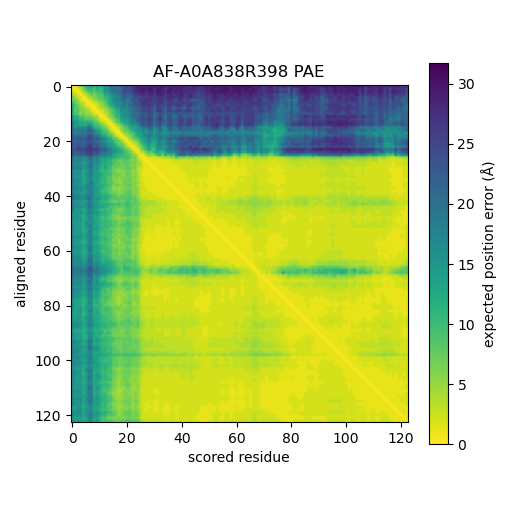.874 1.00 98.44 80 LYS A C 1
ATOM 579 O O . LYS A 1 80 ? -7.788 4.316 0.838 1.00 98.44 80 LYS A O 1
ATOM 584 N N . ASP A 1 81 ? -8.152 4.657 3.024 1.00 98.38 81 ASP A N 1
ATOM 585 C CA . ASP A 1 81 ? -9.047 3.516 3.257 1.00 98.38 81 ASP A CA 1
ATOM 586 C C . ASP A 1 81 ? -10.397 3.601 2.522 1.00 98.38 81 ASP A C 1
ATOM 588 O O . ASP A 1 81 ? -11.259 2.745 2.657 1.00 98.38 81 ASP A O 1
ATOM 592 N N . ASN A 1 82 ? -10.590 4.624 1.694 1.00 98.31 82 ASN A N 1
ATOM 593 C CA . ASN A 1 82 ? -11.694 4.712 0.742 1.00 98.31 82 ASN A CA 1
ATOM 594 C C . ASN A 1 82 ? -11.268 4.406 -0.708 1.00 98.31 82 ASN A C 1
ATOM 596 O O . ASN A 1 82 ? -12.033 4.645 -1.640 1.00 98.31 82 ASN A O 1
ATOM 600 N N . ILE A 1 83 ? -10.046 3.908 -0.914 1.00 98.62 83 ILE A N 1
ATOM 601 C CA . ILE A 1 83 ? -9.510 3.484 -2.210 1.00 98.62 83 ILE A CA 1
ATOM 602 C C . ILE A 1 83 ? -9.233 1.984 -2.132 1.00 98.62 83 ILE A C 1
ATOM 604 O O . ILE A 1 83 ? -8.387 1.548 -1.354 1.00 98.62 83 ILE A O 1
ATOM 608 N N . VAL A 1 84 ? -9.940 1.195 -2.939 1.00 98.50 84 VAL A N 1
ATOM 609 C CA . VAL A 1 84 ? -9.935 -0.269 -2.827 1.00 98.50 84 VAL A CA 1
ATOM 610 C C . VAL A 1 84 ? -8.620 -0.926 -3.250 1.00 98.50 84 VAL A C 1
ATOM 612 O O . VAL A 1 84 ? -7.991 -0.536 -4.239 1.00 98.50 84 VAL A O 1
ATOM 615 N N . THR A 1 85 ? -8.248 -1.967 -2.509 1.00 97.75 85 THR A N 1
ATOM 616 C CA . THR A 1 85 ? -7.203 -2.937 -2.851 1.00 97.75 85 THR A CA 1
ATOM 617 C C . THR A 1 85 ? -7.706 -4.354 -2.551 1.00 97.75 85 THR A C 1
ATOM 619 O O . THR A 1 85 ? -8.681 -4.504 -1.817 1.00 97.75 85 THR A O 1
ATOM 622 N N . VAL A 1 86 ? -7.104 -5.384 -3.157 1.00 97.19 86 VAL A N 1
ATOM 623 C CA . VAL A 1 86 ? -7.575 -6.782 -3.015 1.00 97.19 86 VAL A CA 1
ATOM 624 C C . VAL A 1 86 ? -6.971 -7.485 -1.803 1.00 97.19 86 VAL A C 1
ATOM 626 O O . VAL A 1 86 ? -7.574 -8.380 -1.227 1.00 97.19 86 VAL A O 1
ATOM 629 N N . GLU A 1 87 ? -5.771 -7.072 -1.412 1.00 95.38 87 GLU A N 1
ATOM 630 C CA . GLU A 1 87 ? -4.984 -7.705 -0.356 1.00 95.38 87 GLU A CA 1
ATOM 631 C C . GLU A 1 87 ? -5.286 -7.174 1.054 1.00 95.38 87 GLU A C 1
ATOM 633 O O . GLU A 1 87 ? -4.804 -7.733 2.035 1.00 95.38 87 GLU A O 1
ATOM 638 N N . GLN A 1 88 ? -6.059 -6.087 1.169 1.00 95.44 88 GLN A N 1
ATOM 639 C CA . GLN A 1 88 ? -6.412 -5.454 2.444 1.00 95.44 88 GLN A CA 1
ATOM 640 C C . GLN A 1 88 ? -7.884 -5.022 2.463 1.00 95.44 88 GLN A C 1
ATOM 642 O O . GLN A 1 88 ? -8.407 -4.608 1.423 1.00 95.44 88 GLN A O 1
ATOM 647 N N . PRO A 1 89 ? -8.541 -5.032 3.640 1.00 97.12 89 PRO A N 1
ATOM 648 C CA . PRO A 1 89 ? -9.874 -4.464 3.793 1.00 97.12 89 PRO A CA 1
ATOM 649 C C . PRO A 1 89 ? -9.929 -2.994 3.374 1.00 97.12 89 PRO A C 1
ATOM 651 O O . PRO A 1 89 ? -8.931 -2.270 3.411 1.00 97.12 89 PRO A O 1
ATOM 654 N N . THR A 1 90 ? -11.108 -2.555 2.943 1.00 98.31 90 THR A N 1
ATOM 655 C CA . THR A 1 90 ? -11.388 -1.147 2.632 1.00 98.31 90 THR A CA 1
ATOM 656 C C . THR A 1 90 ? -12.687 -0.761 3.326 1.00 98.31 90 THR A C 1
ATOM 658 O O . THR A 1 90 ? -13.771 -1.071 2.836 1.00 98.31 90 THR A O 1
ATOM 661 N N . THR A 1 91 ? -12.587 -0.108 4.482 1.00 98.19 91 THR A N 1
ATOM 662 C CA . THR A 1 91 ? -13.745 0.159 5.358 1.00 98.19 91 THR A CA 1
ATOM 663 C C . THR A 1 91 ? -14.328 1.561 5.173 1.00 98.19 91 THR A C 1
ATOM 665 O O . THR A 1 91 ? -15.391 1.880 5.704 1.00 98.19 91 THR A O 1
ATOM 668 N N . CYS A 1 92 ? -13.633 2.434 4.437 1.00 97.88 92 CYS A N 1
ATOM 669 C CA . CYS A 1 92 ? -13.889 3.875 4.401 1.00 97.88 92 CYS A CA 1
ATOM 670 C C . CYS A 1 92 ? -13.903 4.534 5.797 1.00 97.88 92 CYS A C 1
ATOM 672 O O . CYS A 1 92 ? -14.531 5.581 5.966 1.00 97.88 92 CYS A O 1
ATOM 674 N N . GLY A 1 93 ? -13.259 3.928 6.800 1.00 96.56 93 GLY A N 1
ATOM 675 C CA . GLY A 1 93 ? -13.364 4.344 8.202 1.00 96.56 93 GLY A CA 1
ATOM 676 C C . GLY A 1 93 ? -14.782 4.228 8.780 1.00 96.56 93 GLY A C 1
ATOM 677 O O . GLY A 1 93 ? -15.156 5.017 9.647 1.00 96.56 93 GLY A O 1
ATOM 678 N N . SER A 1 94 ? -15.598 3.295 8.278 1.00 97.88 94 SER A N 1
ATOM 679 C CA . SER A 1 94 ? -17.002 3.130 8.658 1.00 97.88 94 SER A CA 1
ATOM 680 C C . SER A 1 94 ? -17.342 1.680 8.985 1.00 97.88 94 SER A C 1
ATOM 682 O O . SER A 1 94 ? -16.966 0.757 8.266 1.00 97.88 94 SER A O 1
ATOM 684 N N . ARG A 1 95 ? -18.169 1.486 10.020 1.00 97.19 95 ARG A N 1
ATOM 685 C CA . ARG A 1 95 ? -18.697 0.163 10.395 1.00 97.19 95 ARG A CA 1
ATOM 686 C C . ARG A 1 95 ? -19.595 -0.462 9.325 1.00 97.19 95 ARG A C 1
ATOM 688 O O . ARG A 1 95 ? -19.788 -1.667 9.327 1.00 97.19 95 ARG A O 1
ATOM 695 N N . ILE A 1 96 ? -20.129 0.338 8.397 1.00 98.31 96 ILE A N 1
ATOM 696 C CA . ILE A 1 96 ? -20.950 -0.163 7.279 1.00 98.31 96 ILE A CA 1
ATOM 697 C C . ILE A 1 96 ? -20.154 -1.136 6.397 1.00 98.31 96 ILE A C 1
ATOM 699 O O . ILE A 1 96 ? -20.725 -2.083 5.867 1.00 98.31 96 ILE A O 1
ATOM 703 N N . LEU A 1 97 ? -18.850 -0.899 6.240 1.00 98.12 97 LEU A N 1
ATOM 704 C CA . LEU A 1 97 ? -17.954 -1.708 5.411 1.00 98.12 97 LEU A CA 1
ATOM 705 C C . LEU A 1 97 ? -16.927 -2.467 6.264 1.00 98.12 97 LEU A C 1
ATOM 707 O O . LEU A 1 97 ? -15.852 -2.823 5.780 1.00 98.12 97 LEU A O 1
ATOM 711 N N . GLU A 1 98 ? -17.235 -2.705 7.540 1.00 95.88 98 GLU A N 1
ATOM 712 C CA . GLU A 1 98 ? -16.394 -3.521 8.413 1.00 95.88 98 GLU A CA 1
ATOM 713 C C . GLU A 1 98 ? -16.226 -4.922 7.799 1.00 95.88 98 GLU A C 1
ATOM 715 O O . GLU A 1 98 ? -17.202 -5.601 7.485 1.00 95.88 98 GLU A O 1
ATOM 720 N N . GLY A 1 99 ? -14.977 -5.332 7.561 1.00 91.75 99 GLY A N 1
ATOM 721 C CA . GLY A 1 99 ? -14.657 -6.613 6.922 1.00 91.75 99 GLY A CA 1
ATOM 722 C C . GLY A 1 99 ? -14.834 -6.665 5.397 1.00 91.75 99 GLY A C 1
ATOM 723 O O . GLY A 1 99 ? -14.644 -7.731 4.814 1.00 91.75 99 GLY A O 1
ATOM 724 N N . TYR A 1 100 ? -15.160 -5.555 4.724 1.00 97.88 100 TYR A N 1
ATOM 725 C CA . TYR A 1 100 ? -15.278 -5.541 3.264 1.00 97.88 100 TYR A CA 1
ATOM 726 C C . TYR A 1 100 ? -13.922 -5.777 2.578 1.00 97.88 100 TYR A C 1
ATOM 728 O O . TYR A 1 100 ? -12.986 -4.982 2.714 1.00 97.88 100 TYR A O 1
ATOM 736 N N . LEU A 1 101 ? -13.854 -6.850 1.786 1.00 97.69 101 LEU A N 1
ATOM 737 C CA . LEU A 1 101 ? -12.753 -7.166 0.878 1.00 97.69 101 LEU A CA 1
ATOM 738 C C . LEU A 1 101 ? -13.194 -6.882 -0.559 1.00 97.69 101 LEU A C 1
ATOM 740 O O . LEU A 1 101 ? -14.188 -7.428 -1.038 1.00 97.69 101 LEU A O 1
ATOM 744 N N . SER A 1 102 ? -12.453 -6.019 -1.249 1.00 97.81 102 SER A N 1
ATOM 745 C CA . SER A 1 102 ? -12.776 -5.658 -2.627 1.00 97.81 102 SER A CA 1
ATOM 746 C C . SER A 1 102 ? -12.407 -6.785 -3.597 1.00 97.81 102 SER A C 1
ATOM 748 O O . SER A 1 102 ? -11.302 -7.318 -3.500 1.00 97.81 102 SER A O 1
ATOM 750 N N . PRO A 1 103 ? -13.247 -7.098 -4.603 1.00 97.75 103 PRO A N 1
ATOM 751 C CA . PRO A 1 103 ? -12.905 -8.077 -5.636 1.00 97.75 103 PRO A CA 1
ATOM 752 C C . PRO A 1 103 ? -11.944 -7.521 -6.703 1.00 97.75 103 PRO A C 1
ATOM 754 O O . PRO A 1 103 ? -11.567 -8.236 -7.626 1.00 97.75 103 PRO A O 1
ATOM 757 N N . TYR A 1 104 ? -11.560 -6.243 -6.615 1.00 98.31 104 TYR A N 1
ATOM 758 C CA . TYR A 1 104 ? -10.651 -5.588 -7.557 1.00 98.31 104 TYR A CA 1
ATOM 759 C C . TYR A 1 104 ? -9.794 -4.507 -6.884 1.00 98.31 104 TYR A C 1
ATOM 761 O O . TYR A 1 104 ? -10.113 -4.004 -5.802 1.00 98.31 104 TYR A O 1
ATOM 769 N N . THR A 1 105 ? -8.705 -4.127 -7.555 1.00 98.38 105 THR A N 1
ATOM 770 C CA . THR A 1 105 ? -7.834 -3.016 -7.149 1.00 98.38 105 THR A CA 1
ATOM 771 C C . THR A 1 105 ? -8.233 -1.747 -7.897 1.00 98.38 105 THR A C 1
ATOM 773 O O . THR A 1 105 ? -8.505 -1.782 -9.092 1.00 98.38 105 THR A O 1
ATOM 776 N N . ALA A 1 106 ? -8.266 -0.600 -7.218 1.00 98.69 106 ALA A N 1
ATOM 777 C CA . ALA A 1 106 ? -8.602 0.661 -7.872 1.00 98.69 106 ALA A CA 1
ATOM 778 C C . ALA A 1 106 ? -7.555 1.033 -8.937 1.00 98.69 106 ALA A C 1
ATOM 780 O O . ALA A 1 106 ? -6.354 0.961 -8.679 1.00 98.69 106 ALA A O 1
ATOM 781 N N . THR A 1 107 ? -7.990 1.574 -10.080 1.00 98.75 107 THR A N 1
ATOM 782 C CA . THR A 1 107 ? -7.100 1.987 -11.187 1.00 98.75 107 THR A CA 1
ATOM 783 C C . THR A 1 107 ? -5.971 2.927 -10.755 1.00 98.75 107 THR A C 1
ATOM 785 O O . THR A 1 107 ? -4.867 2.885 -11.296 1.00 98.75 107 THR A O 1
ATOM 788 N N . ALA A 1 108 ? -6.212 3.793 -9.766 1.00 98.44 108 ALA A N 1
ATOM 789 C CA . ALA A 1 108 ? -5.164 4.655 -9.221 1.00 98.44 108 ALA A CA 1
ATOM 790 C C . ALA A 1 108 ? -4.038 3.844 -8.555 1.00 98.44 108 ALA A C 1
ATOM 792 O O . ALA A 1 108 ? -2.865 4.141 -8.767 1.00 98.44 108 ALA A O 1
ATOM 793 N N . VAL A 1 109 ? -4.388 2.803 -7.795 1.00 98.44 109 VAL A N 1
ATOM 794 C CA . VAL A 1 109 ? -3.423 1.909 -7.141 1.00 98.44 109 VAL A CA 1
ATOM 795 C C . VAL A 1 109 ? -2.692 1.060 -8.178 1.00 98.44 109 VAL A C 1
ATOM 797 O O . VAL A 1 109 ? -1.474 0.935 -8.098 1.00 98.44 109 VAL A O 1
ATOM 800 N N . GLU A 1 110 ? -3.391 0.554 -9.197 1.00 98.31 110 GLU A N 1
ATOM 801 C CA . GLU A 1 110 ? -2.766 -0.183 -10.308 1.00 98.31 110 GLU A CA 1
ATOM 802 C C . GLU A 1 110 ? -1.695 0.659 -11.011 1.00 98.31 110 GLU A C 1
ATOM 804 O O . GLU A 1 110 ? -0.573 0.200 -11.217 1.00 98.31 110 GLU A O 1
ATOM 809 N N . ARG A 1 111 ? -1.999 1.930 -11.306 1.00 98.19 111 ARG A N 1
ATOM 810 C CA . ARG A 1 111 ? -1.040 2.869 -11.911 1.00 98.19 111 ARG A CA 1
ATOM 811 C C . ARG A 1 111 ? 0.167 3.134 -11.011 1.00 98.19 111 ARG A C 1
ATOM 813 O O . ARG A 1 111 ? 1.287 3.217 -11.509 1.00 98.19 111 ARG A O 1
ATOM 820 N N . LEU A 1 112 ? -0.039 3.250 -9.699 1.00 97.88 112 LEU A N 1
ATOM 821 C CA . LEU A 1 112 ? 1.051 3.428 -8.732 1.00 97.88 112 LEU A CA 1
ATOM 822 C C . LEU A 1 112 ? 1.946 2.180 -8.656 1.00 97.88 112 LEU A C 1
ATOM 824 O O . LEU A 1 112 ? 3.170 2.306 -8.705 1.00 97.88 112 LEU A O 1
ATOM 828 N N . ARG A 1 113 ? 1.350 0.981 -8.616 1.00 96.88 113 ARG A N 1
ATOM 829 C CA . ARG A 1 113 ? 2.074 -0.301 -8.651 1.00 96.88 113 ARG A CA 1
ATOM 830 C C . ARG A 1 113 ? 2.862 -0.476 -9.946 1.00 96.88 113 ARG A C 1
ATOM 832 O O . ARG A 1 113 ? 4.022 -0.881 -9.888 1.00 96.88 113 ARG A O 1
ATOM 839 N N . ALA A 1 114 ? 2.272 -0.117 -11.088 1.00 96.31 114 ALA A N 1
ATOM 840 C CA . ALA A 1 114 ? 2.932 -0.140 -12.394 1.00 96.31 114 ALA A CA 1
ATOM 841 C C . ALA A 1 114 ? 4.125 0.830 -12.461 1.00 96.31 114 ALA A C 1
ATOM 843 O O . ALA A 1 114 ? 5.150 0.516 -13.058 1.00 96.31 114 ALA A O 1
ATOM 844 N N . ALA A 1 115 ? 4.037 1.976 -11.780 1.00 95.62 115 ALA A N 1
ATOM 845 C CA . ALA A 1 115 ? 5.163 2.893 -11.603 1.00 95.62 115 ALA A CA 1
ATOM 846 C C . ALA A 1 115 ? 6.217 2.391 -10.593 1.00 95.62 115 ALA A C 1
ATOM 848 O O . ALA A 1 115 ? 7.240 3.050 -10.419 1.00 95.62 115 ALA A O 1
ATOM 849 N N . GLY A 1 116 ? 5.989 1.242 -9.946 1.00 95.62 116 GLY A N 1
ATOM 850 C CA . GLY A 1 116 ? 6.922 0.581 -9.034 1.00 95.62 116 GLY A CA 1
ATOM 851 C C . GLY A 1 116 ? 6.733 0.904 -7.547 1.00 95.62 116 GLY A C 1
ATOM 852 O O . GLY A 1 116 ? 7.565 0.484 -6.746 1.00 95.62 116 GLY A O 1
ATOM 853 N N . ALA A 1 117 ? 5.671 1.617 -7.158 1.00 96.75 117 ALA A N 1
ATOM 854 C CA . ALA A 1 117 ? 5.399 1.928 -5.752 1.00 96.75 117 ALA A CA 1
ATOM 855 C C . ALA A 1 117 ? 4.984 0.677 -4.963 1.00 96.75 117 ALA A C 1
ATOM 857 O O . ALA A 1 117 ? 4.309 -0.186 -5.517 1.00 96.75 117 ALA A O 1
ATOM 858 N N . MET A 1 118 ? 5.328 0.608 -3.677 1.00 97.31 118 MET A N 1
ATOM 859 C CA . MET A 1 118 ? 4.949 -0.459 -2.743 1.00 97.31 118 MET A CA 1
ATOM 860 C C . MET A 1 118 ? 3.820 0.026 -1.830 1.00 97.31 118 MET A C 1
ATOM 862 O O . MET A 1 118 ? 3.983 1.025 -1.126 1.00 97.31 118 MET A O 1
ATOM 866 N N . VAL A 1 119 ? 2.678 -0.663 -1.822 1.00 97.75 119 VAL A N 1
ATOM 867 C CA . VAL A 1 119 ? 1.553 -0.319 -0.939 1.00 97.75 119 VAL A CA 1
ATOM 868 C C . VAL A 1 119 ? 1.875 -0.749 0.493 1.00 97.75 119 VAL A C 1
ATOM 870 O O . VAL A 1 119 ? 1.961 -1.932 0.792 1.00 97.75 119 VAL A O 1
ATOM 873 N N . ALA A 1 120 ? 2.060 0.224 1.381 1.00 97.44 120 ALA A N 1
ATOM 874 C CA . ALA A 1 120 ? 2.528 0.003 2.744 1.00 97.44 120 ALA A CA 1
ATOM 875 C C . ALA A 1 120 ? 1.409 -0.110 3.785 1.00 97.44 120 ALA A C 1
ATOM 877 O O . ALA A 1 120 ? 1.580 -0.815 4.773 1.00 97.44 120 ALA A O 1
ATOM 878 N N . ALA A 1 121 ? 0.304 0.619 3.604 1.00 97.69 121 ALA A N 1
ATOM 879 C CA . ALA A 1 121 ? -0.774 0.690 4.591 1.00 97.69 121 ALA A CA 1
ATOM 880 C C . ALA A 1 121 ? -2.075 1.264 4.009 1.00 97.69 121 ALA A C 1
ATOM 882 O O . ALA A 1 121 ? -2.054 1.979 2.998 1.00 97.69 121 ALA A O 1
ATOM 883 N N . LYS A 1 122 ? -3.180 1.018 4.719 1.00 98.06 122 LYS A N 1
ATOM 884 C CA . LYS A 1 122 ? -4.464 1.727 4.634 1.00 98.06 122 LYS A CA 1
ATOM 885 C C . LYS A 1 122 ? -4.526 2.823 5.698 1.00 98.06 122 LYS A C 1
ATOM 887 O O . LYS A 1 122 ? -4.123 2.574 6.835 1.00 98.06 122 LYS A O 1
ATOM 892 N N . THR A 1 123 ? -5.030 4.009 5.352 1.00 96.94 123 THR A N 1
ATOM 893 C CA . THR A 1 123 ? -5.127 5.179 6.260 1.00 96.94 123 THR A CA 1
ATOM 894 C C . THR A 1 123 ? -6.527 5.742 6.359 1.00 96.94 123 THR A C 1
ATOM 896 O O . THR A 1 123 ? -7.147 5.883 5.278 1.00 96.94 123 THR A O 1
#

Foldseek 3Di:
DDDDPDPPDDPPPPDDDPQVPLVDPDQLLVLLVVLVVVCVVCVVVVPFDDFDSVLSNVLRVLLNPDPDQAPQASPEDEDELCFADQVDQRQNPHPVRVVPHDPHGHPVVVVCVSNRYRHGGYD